Protein AF-A0A267T2J6-F1 (afdb_monomer)

Structure (mmCIF, N/CA/C/O backbone):
data_AF-A0A267T2J6-F1
#
_entry.id   AF-A0A267T2J6-F1
#
loop_
_atom_site.group_PDB
_atom_site.id
_atom_site.type_symbol
_atom_site.label_atom_id
_atom_site.label_alt_id
_atom_site.label_comp_id
_atom_site.label_asym_id
_atom_site.label_entity_id
_atom_site.label_seq_id
_atom_site.pdbx_PDB_ins_code
_atom_site.Cartn_x
_atom_site.Cartn_y
_atom_site.Cartn_z
_atom_site.occupancy
_atom_site.B_iso_or_equiv
_atom_site.auth_seq_id
_atom_site.auth_comp_id
_atom_site.auth_asym_id
_atom_site.auth_atom_id
_atom_site.pdbx_PDB_model_num
ATOM 1 N N . MET A 1 1 ? -19.245 6.977 17.025 1.00 52.16 1 MET A N 1
ATOM 2 C CA . MET A 1 1 ? -18.413 5.863 16.520 1.00 52.16 1 MET A CA 1
ATOM 3 C C . MET A 1 1 ? -16.979 6.348 16.428 1.00 52.16 1 MET A C 1
ATOM 5 O O . MET A 1 1 ? -16.766 7.408 15.850 1.00 52.16 1 MET A O 1
ATOM 9 N N . SER A 1 2 ? -16.020 5.634 17.016 1.00 58.38 2 SER A N 1
ATOM 10 C CA . SER A 1 2 ? -14.601 5.990 16.892 1.00 58.38 2 SER A CA 1
ATOM 11 C C . SER A 1 2 ? -14.122 5.647 15.482 1.00 58.38 2 SER A C 1
ATOM 13 O O . SER A 1 2 ? -14.255 4.503 15.057 1.00 58.38 2 SER A O 1
ATOM 15 N N . LYS A 1 3 ? -13.615 6.636 14.740 1.00 68.00 3 LYS A N 1
ATOM 16 C CA . LYS A 1 3 ? -13.029 6.411 13.411 1.00 68.00 3 LYS A CA 1
ATOM 17 C C . LYS A 1 3 ? -11.737 5.609 13.569 1.00 68.00 3 LYS A C 1
ATOM 19 O O . LYS A 1 3 ? -10.917 5.935 14.425 1.00 68.00 3 LYS A O 1
ATOM 24 N N . LEU A 1 4 ? -11.570 4.568 12.759 1.00 80.69 4 LEU A N 1
ATOM 25 C CA . LEU A 1 4 ? -10.344 3.777 12.709 1.00 80.69 4 LEU A CA 1
ATOM 26 C C . LEU A 1 4 ? -9.417 4.368 11.648 1.00 80.69 4 LEU A C 1
ATOM 28 O O . LEU A 1 4 ? -9.826 4.536 10.499 1.00 80.69 4 LEU A O 1
ATOM 32 N N . THR A 1 5 ? -8.174 4.667 12.024 1.00 87.06 5 THR A N 1
ATOM 33 C CA . THR A 1 5 ?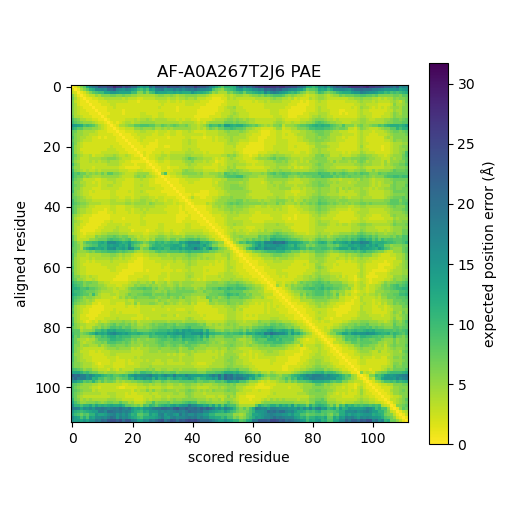 -7.182 5.246 11.109 1.00 87.06 5 THR A CA 1
ATOM 34 C C . THR A 1 5 ? -6.088 4.235 10.803 1.00 87.06 5 THR A C 1
ATOM 36 O O . THR A 1 5 ? -5.347 3.797 11.688 1.00 87.06 5 THR A O 1
ATOM 39 N N . PHE A 1 6 ? -5.967 3.895 9.526 1.00 89.88 6 PHE A N 1
ATOM 40 C CA . PHE A 1 6 ? -4.904 3.064 8.983 1.00 89.88 6 PHE A CA 1
ATOM 41 C C . PHE A 1 6 ? -3.782 3.946 8.449 1.00 89.88 6 PHE A C 1
ATOM 43 O O . PHE A 1 6 ? -4.014 4.717 7.524 1.00 89.88 6 PHE A O 1
ATOM 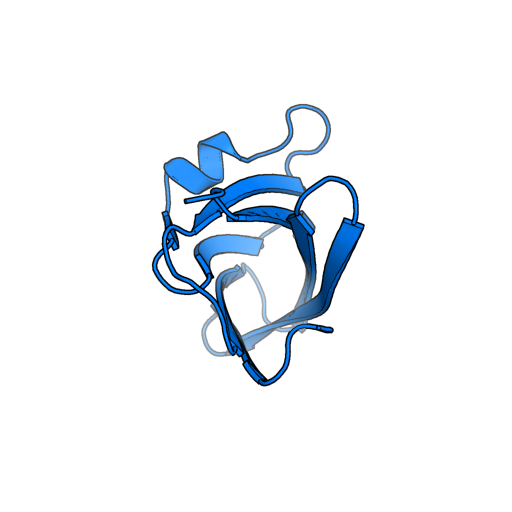50 N N . LYS A 1 7 ? -2.572 3.815 8.995 1.00 93.00 7 LYS A N 1
ATOM 51 C CA . LYS A 1 7 ? -1.373 4.481 8.470 1.00 93.00 7 LYS A CA 1
ATOM 52 C C . LYS A 1 7 ? -0.569 3.498 7.640 1.00 93.00 7 LYS A C 1
ATOM 54 O O . LYS A 1 7 ? -0.249 2.418 8.141 1.00 93.00 7 LYS A O 1
ATOM 59 N N . PHE A 1 8 ? -0.227 3.864 6.413 1.00 93.94 8 PHE A N 1
ATOM 60 C CA . PHE A 1 8 ? 0.589 3.035 5.536 1.00 93.94 8 PHE A CA 1
ATOM 61 C C . PHE A 1 8 ? 1.887 3.731 5.136 1.00 93.94 8 PHE A C 1
ATOM 63 O O . PHE A 1 8 ? 1.959 4.958 5.093 1.00 93.94 8 PHE A O 1
ATOM 70 N N . LYS A 1 9 ? 2.884 2.914 4.795 1.00 95.50 9 LYS A N 1
ATOM 71 C CA . LYS A 1 9 ? 4.136 3.322 4.160 1.00 95.50 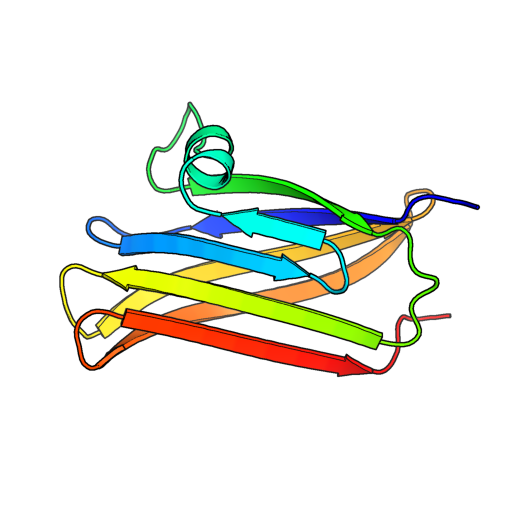9 LYS A CA 1
ATOM 72 C C . LYS A 1 9 ? 4.487 2.318 3.066 1.00 95.50 9 LYS A C 1
ATOM 74 O O . LYS A 1 9 ? 4.612 1.130 3.351 1.00 95.50 9 LYS A O 1
ATOM 79 N N . ILE A 1 10 ? 4.642 2.771 1.827 1.00 94.25 10 ILE A N 1
ATOM 80 C CA . ILE A 1 10 ? 5.188 1.974 0.724 1.00 94.25 10 ILE A CA 1
ATOM 81 C C . ILE A 1 10 ? 6.585 2.492 0.428 1.00 94.25 10 ILE A C 1
ATOM 83 O O . ILE A 1 10 ? 6.731 3.663 0.096 1.00 94.25 10 ILE A O 1
ATOM 87 N N . ASN A 1 11 ? 7.582 1.616 0.480 1.00 94.56 11 ASN A N 1
ATOM 88 C CA . ASN A 1 11 ? 8.902 1.905 -0.067 1.00 94.56 11 ASN A CA 1
ATOM 89 C C . ASN A 1 11 ? 8.997 1.198 -1.416 1.00 94.56 11 ASN A C 1
ATOM 91 O O . ASN A 1 11 ? 9.012 -0.035 -1.481 1.00 94.56 11 ASN A O 1
ATOM 95 N N . VAL A 1 12 ? 9.011 1.965 -2.495 1.00 92.25 12 VAL A N 1
ATOM 96 C CA . VAL A 1 12 ? 9.270 1.452 -3.837 1.00 92.25 12 VAL A CA 1
ATOM 97 C C . VAL A 1 12 ? 10.755 1.557 -4.171 1.00 92.25 12 VAL A C 1
ATOM 99 O O . VAL A 1 12 ? 11.520 2.209 -3.473 1.00 92.25 12 VAL A O 1
ATOM 102 N N . VAL A 1 13 ? 11.183 0.887 -5.232 1.00 90.88 13 VAL A N 1
ATOM 103 C CA . VAL A 1 13 ? 12.501 1.108 -5.839 1.00 90.88 13 VAL A CA 1
ATOM 104 C C . VAL A 1 13 ? 12.323 1.822 -7.173 1.00 90.88 13 VAL A C 1
ATOM 106 O O . VAL A 1 13 ? 11.243 1.755 -7.767 1.00 90.88 13 VAL A O 1
ATOM 109 N N . ASN A 1 14 ? 13.375 2.485 -7.663 1.00 83.12 14 ASN A N 1
ATOM 110 C CA . ASN A 1 14 ? 13.328 3.222 -8.926 1.00 83.12 14 ASN A CA 1
ATOM 111 C C . ASN A 1 14 ? 12.688 2.384 -10.049 1.00 83.12 14 ASN A C 1
ATOM 113 O O . ASN A 1 14 ? 13.112 1.265 -10.340 1.00 83.12 14 ASN A O 1
ATOM 117 N N . GLY A 1 15 ? 11.654 2.947 -10.677 1.00 85.25 15 GLY A N 1
ATOM 118 C CA . GLY A 1 15 ? 10.876 2.297 -11.733 1.00 85.25 15 GLY A CA 1
ATOM 119 C C . GLY A 1 15 ? 9.602 1.596 -11.255 1.00 85.25 15 GLY A C 1
ATOM 120 O O . GLY A 1 15 ? 8.790 1.227 -12.099 1.00 85.25 15 GLY A O 1
ATOM 121 N N . MET A 1 16 ? 9.381 1.436 -9.948 1.00 91.94 16 MET A N 1
ATOM 122 C CA . MET A 1 16 ? 8.095 1.006 -9.391 1.00 91.94 16 MET A CA 1
ATOM 123 C C . MET A 1 16 ? 7.196 2.204 -9.074 1.00 91.94 16 MET A C 1
ATOM 125 O O . MET A 1 16 ? 7.653 3.232 -8.585 1.00 91.94 16 MET A O 1
ATOM 129 N N . ARG A 1 17 ? 5.892 2.061 -9.324 1.00 91.88 17 ARG A N 1
ATOM 130 C CA . ARG A 1 17 ? 4.879 3.063 -8.986 1.00 91.88 17 ARG A CA 1
ATOM 131 C C . ARG A 1 17 ? 3.614 2.398 -8.441 1.00 91.88 17 ARG A C 1
ATOM 133 O O . ARG A 1 17 ? 2.992 1.613 -9.169 1.00 91.88 17 ARG A O 1
ATOM 140 N N . PRO A 1 18 ? 3.195 2.706 -7.200 1.00 93.25 18 PRO A N 1
ATOM 141 C CA . PRO A 1 18 ? 1.913 2.246 -6.691 1.00 93.25 18 PRO A CA 1
ATOM 142 C C . PRO A 1 18 ? 0.779 2.937 -7.457 1.00 93.25 18 PRO A C 1
ATOM 144 O O . PRO A 1 18 ? 0.884 4.095 -7.854 1.00 93.25 18 PRO A O 1
ATOM 147 N N . LYS A 1 19 ? -0.303 2.201 -7.704 1.00 94.69 19 LYS A N 1
ATOM 148 C CA . LYS A 1 19 ? -1.479 2.688 -8.443 1.00 94.69 19 LYS A CA 1
ATOM 149 C C . LYS A 1 19 ? -2.743 2.685 -7.614 1.00 94.69 19 LYS A C 1
ATOM 151 O O . LYS A 1 19 ? -3.603 3.544 -7.796 1.00 94.69 19 LYS A O 1
ATOM 156 N N . GLN A 1 20 ? -2.839 1.740 -6.689 1.00 95.25 20 GLN A N 1
ATOM 157 C CA . GLN A 1 20 ? -3.962 1.652 -5.781 1.00 95.25 20 GLN A CA 1
ATOM 158 C C . GLN A 1 20 ? -3.536 1.017 -4.464 1.00 95.25 20 GLN A C 1
ATOM 160 O O . GLN A 1 20 ? -2.820 0.013 -4.445 1.00 95.25 20 GLN A O 1
ATOM 165 N N . ILE A 1 21 ? -4.064 1.577 -3.380 1.00 94.62 21 ILE A N 1
ATOM 166 C CA . ILE A 1 21 ? -4.126 0.946 -2.065 1.00 94.62 21 ILE A CA 1
ATOM 167 C C . ILE A 1 21 ? -5.596 0.909 -1.669 1.00 94.62 21 ILE A C 1
ATOM 169 O O . ILE A 1 21 ? -6.301 1.915 -1.770 1.00 94.62 21 ILE A O 1
ATOM 173 N N . ARG A 1 22 ? -6.068 -0.244 -1.211 1.00 93.25 22 ARG A N 1
ATOM 174 C CA . ARG A 1 22 ? -7.395 -0.404 -0.625 1.00 93.25 22 ARG A CA 1
ATOM 175 C C . ARG A 1 22 ? -7.263 -1.085 0.723 1.00 93.25 22 ARG A C 1
ATOM 177 O O . ARG A 1 22 ? -6.568 -2.092 0.836 1.00 93.25 22 ARG A O 1
ATOM 184 N N . ILE A 1 23 ? -7.951 -0.536 1.715 1.00 90.75 23 ILE A N 1
ATOM 185 C CA . ILE A 1 23 ? -8.057 -1.097 3.055 1.00 90.75 23 ILE A CA 1
ATOM 186 C C . ILE A 1 23 ? -9.533 -1.061 3.443 1.00 90.75 23 ILE A C 1
ATOM 188 O O . ILE A 1 23 ? -10.078 0.011 3.691 1.00 90.75 23 ILE A O 1
ATOM 192 N N . ASN A 1 24 ? -10.181 -2.226 3.477 1.00 89.12 24 ASN A N 1
ATOM 193 C CA . ASN A 1 24 ? -11.627 -2.361 3.694 1.00 89.12 24 ASN A CA 1
ATOM 194 C C . ASN A 1 24 ? -12.468 -1.466 2.744 1.00 89.12 24 ASN A C 1
ATOM 196 O O . ASN A 1 24 ? -12.445 -1.655 1.519 1.00 89.12 24 ASN A O 1
ATOM 200 N N . ASP A 1 25 ? -13.232 -0.524 3.312 1.00 87.44 25 ASP A N 1
ATOM 201 C CA . ASP A 1 25 ? -14.067 0.475 2.632 1.00 87.44 25 ASP A CA 1
ATOM 202 C C . ASP A 1 25 ? -13.267 1.684 2.121 1.00 87.44 25 ASP A C 1
ATOM 204 O O . ASP A 1 25 ? -13.717 2.372 1.206 1.00 87.44 25 ASP A O 1
ATOM 208 N N . GLY A 1 26 ? -12.071 1.923 2.661 1.00 90.12 26 GLY A N 1
ATOM 209 C CA . GLY A 1 26 ? -11.205 3.025 2.261 1.00 90.12 26 GLY A CA 1
ATOM 210 C C . GLY A 1 26 ? -10.257 2.672 1.111 1.00 90.12 26 GLY A C 1
ATOM 211 O O . GLY A 1 26 ? -9.760 1.548 0.997 1.00 90.12 26 GLY A O 1
ATOM 212 N N . GLN A 1 27 ? -9.965 3.646 0.246 1.00 93.31 27 GLN A N 1
ATOM 213 C CA . GLN A 1 27 ? -9.021 3.486 -0.863 1.00 93.31 27 GLN A CA 1
ATOM 214 C C . GLN A 1 27 ? -8.298 4.794 -1.196 1.00 93.31 27 GLN A C 1
ATOM 216 O O . GLN A 1 27 ? -8.828 5.870 -0.936 1.00 93.31 27 GLN A O 1
ATOM 221 N N . LYS A 1 28 ? -7.123 4.674 -1.819 1.00 93.69 28 LYS A N 1
ATOM 222 C CA . LYS A 1 28 ? -6.411 5.754 -2.514 1.00 93.69 28 LYS A CA 1
ATOM 223 C C . LYS A 1 28 ? -5.960 5.269 -3.888 1.00 93.69 28 LYS A C 1
ATOM 225 O O . LYS A 1 28 ? -5.476 4.136 -4.002 1.00 93.69 28 LYS A O 1
ATOM 230 N N . LYS A 1 29 ? -6.120 6.102 -4.919 1.00 95.00 29 LYS A N 1
ATOM 231 C CA . LYS A 1 29 ? -5.751 5.779 -6.309 1.00 95.00 29 LYS A CA 1
ATOM 232 C C . LYS A 1 29 ? -4.997 6.912 -6.990 1.00 95.00 29 LYS A C 1
ATOM 234 O O . LYS A 1 29 ? -5.264 8.077 -6.720 1.00 95.00 29 LYS A O 1
ATOM 239 N N . ASP A 1 30 ? -4.126 6.546 -7.931 1.00 88.69 30 ASP A N 1
ATOM 240 C CA . ASP A 1 30 ? -3.424 7.456 -8.848 1.00 88.69 30 ASP A CA 1
ATOM 241 C C . ASP A 1 30 ? -2.980 8.773 -8.180 1.00 88.69 30 ASP A C 1
ATOM 243 O O . ASP A 1 30 ? -2.052 8.756 -7.378 1.00 88.69 30 ASP A O 1
ATOM 247 N N . LYS A 1 31 ? -3.654 9.897 -8.462 1.00 86.00 31 LYS A N 1
ATOM 248 C CA . LYS A 1 31 ? -3.289 11.226 -7.942 1.00 86.00 31 LYS A CA 1
ATOM 249 C C . LYS A 1 31 ? -3.282 11.300 -6.415 1.00 86.00 31 LYS A C 1
ATOM 251 O O . LYS A 1 31 ? -2.408 11.932 -5.847 1.00 86.00 31 LYS A O 1
ATOM 256 N N . GLU A 1 32 ? -4.199 10.604 -5.745 1.00 90.62 32 GLU A N 1
ATOM 257 C CA . GLU A 1 32 ? -4.237 10.589 -4.277 1.00 90.62 32 GLU A CA 1
ATOM 258 C C . GLU A 1 32 ? -3.024 9.876 -3.672 1.00 90.62 32 GLU A C 1
ATOM 260 O O . GLU A 1 32 ? -2.719 10.079 -2.497 1.00 90.62 32 GLU A O 1
ATOM 265 N N . LEU A 1 33 ? -2.384 8.984 -4.438 1.00 91.25 33 LEU A N 1
ATOM 266 C CA . LEU A 1 33 ? -1.120 8.370 -4.049 1.00 91.25 33 LEU A CA 1
ATOM 267 C C . LEU A 1 33 ? 0.050 9.294 -4.360 1.0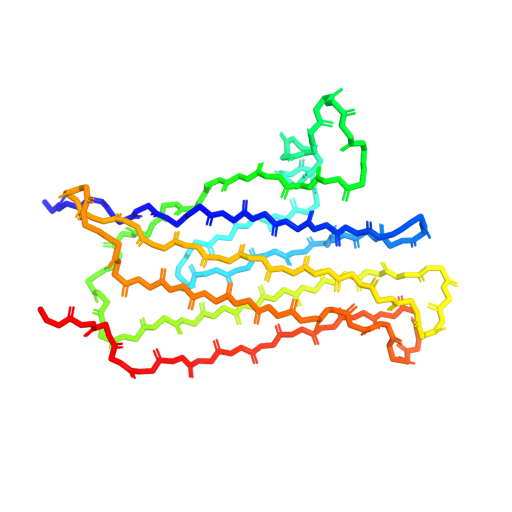0 91.25 33 LEU A C 1
ATOM 269 O O . LEU A 1 33 ? 0.972 9.329 -3.560 1.00 91.25 33 LEU A O 1
ATOM 273 N N . ASP A 1 34 ? 0.005 10.066 -5.445 1.00 89.94 34 ASP A N 1
ATOM 274 C CA . ASP A 1 34 ? 1.026 11.086 -5.713 1.00 89.94 34 ASP A CA 1
ATOM 275 C C . ASP A 1 34 ? 1.081 12.117 -4.563 1.00 89.94 34 ASP A C 1
ATOM 277 O O . ASP A 1 34 ? 2.165 12.455 -4.102 1.00 89.94 34 ASP A O 1
ATOM 281 N N . ASP A 1 35 ? -0.069 12.499 -3.994 1.00 92.12 35 ASP A N 1
ATOM 282 C CA . ASP A 1 35 ? -0.142 13.353 -2.792 1.00 92.12 35 ASP A CA 1
ATOM 283 C C . ASP A 1 35 ? 0.412 12.682 -1.518 1.00 92.12 35 ASP A C 1
ATOM 285 O O . ASP A 1 35 ? 0.683 13.351 -0.523 1.00 92.12 35 ASP A O 1
ATOM 289 N N . CYS A 1 36 ? 0.549 11.353 -1.519 1.00 93.38 36 CYS A N 1
ATOM 290 C CA . CYS A 1 36 ? 1.160 10.592 -0.427 1.00 93.38 36 CYS A CA 1
ATOM 291 C C . CYS A 1 36 ? 2.673 10.416 -0.619 1.00 93.38 36 CYS A C 1
ATOM 293 O O . CYS A 1 36 ? 3.317 9.797 0.225 1.00 93.38 36 CYS A O 1
ATOM 295 N N . GLN A 1 37 ? 3.252 10.879 -1.729 1.00 93.69 37 GLN A N 1
ATOM 296 C CA . GLN A 1 37 ? 4.690 10.779 -1.954 1.00 93.69 37 GLN A CA 1
ATOM 297 C C . GLN A 1 37 ? 5.436 11.652 -0.938 1.00 93.69 37 GLN A C 1
ATOM 299 O O . GLN A 1 37 ? 5.113 12.825 -0.746 1.00 93.69 37 GLN A O 1
ATOM 304 N N . SER A 1 38 ? 6.434 11.077 -0.270 1.00 92.81 38 SER A N 1
ATOM 305 C CA . SER A 1 38 ? 7.258 11.801 0.691 1.00 92.81 38 SER A CA 1
ATOM 306 C C . SER A 1 38 ? 8.044 12.908 -0.009 1.00 92.81 38 SER A C 1
ATOM 308 O O . SER A 1 38 ? 8.606 12.718 -1.087 1.00 92.81 38 SER A O 1
ATOM 310 N N . THR A 1 39 ? 8.120 14.070 0.638 1.00 92.00 39 THR A N 1
ATOM 311 C CA . THR A 1 39 ? 8.941 15.198 0.180 1.00 92.00 39 THR A CA 1
ATOM 312 C C . THR A 1 39 ? 10.435 14.971 0.409 1.00 92.00 39 THR A C 1
ATOM 314 O O . THR A 1 39 ? 11.251 15.663 -0.191 1.00 92.00 39 THR A O 1
ATOM 317 N N . GLU A 1 40 ? 10.797 14.034 1.290 1.00 93.00 40 GLU A N 1
ATOM 318 C CA . GLU A 1 40 ? 12.188 13.708 1.626 1.00 93.00 40 GLU A CA 1
ATOM 319 C C . GLU A 1 40 ? 12.745 12.579 0.752 1.00 93.00 40 GLU A C 1
ATOM 321 O O . GLU A 1 40 ? 13.928 12.587 0.415 1.00 93.00 40 GLU A O 1
ATOM 326 N N . ASP A 1 41 ? 11.895 11.621 0.370 1.00 93.19 41 ASP A N 1
ATOM 327 C CA . ASP A 1 41 ? 12.278 10.484 -0.464 1.00 93.19 41 ASP A CA 1
ATOM 328 C C . ASP A 1 41 ? 11.182 10.177 -1.503 1.00 93.19 41 ASP A C 1
ATOM 330 O O . ASP A 1 41 ? 10.114 9.674 -1.141 1.00 93.19 41 ASP A O 1
ATOM 334 N N . PRO A 1 42 ? 11.432 10.406 -2.807 1.00 90.19 42 PRO A N 1
ATOM 335 C CA . PRO A 1 42 ? 10.447 10.147 -3.856 1.00 90.19 42 PRO A CA 1
ATOM 336 C C . PRO A 1 42 ? 10.101 8.658 -4.011 1.00 90.19 42 PRO A C 1
ATOM 338 O O . PRO A 1 42 ? 9.118 8.322 -4.672 1.00 90.19 42 PRO A O 1
ATOM 341 N N . ASN A 1 43 ? 10.881 7.753 -3.424 1.00 93.38 43 ASN A N 1
ATOM 342 C CA . ASN A 1 43 ? 10.590 6.325 -3.415 1.00 93.38 43 ASN A CA 1
ATOM 343 C C . ASN A 1 43 ? 9.681 5.902 -2.256 1.00 93.38 43 ASN A C 1
ATOM 345 O O . ASN A 1 43 ? 9.328 4.727 -2.141 1.00 93.38 43 ASN A O 1
ATOM 349 N N . VAL A 1 44 ? 9.281 6.832 -1.395 1.00 94.50 44 VAL A N 1
ATOM 350 C CA . VAL A 1 44 ? 8.450 6.543 -0.233 1.00 94.50 44 VAL A CA 1
ATOM 351 C C . VAL A 1 44 ? 7.079 7.182 -0.406 1.00 94.50 44 VAL A C 1
ATOM 353 O O . VAL A 1 44 ? 6.967 8.365 -0.701 1.00 94.50 44 VAL A O 1
ATOM 356 N N . PHE A 1 45 ? 6.026 6.395 -0.191 1.00 95.06 45 PHE A N 1
ATOM 357 C CA . PHE A 1 45 ? 4.640 6.857 -0.170 1.00 95.06 45 PHE A CA 1
ATOM 358 C C . PHE A 1 45 ? 4.037 6.596 1.207 1.00 95.06 45 PHE A C 1
ATOM 360 O O . PHE A 1 45 ? 3.873 5.441 1.605 1.00 95.06 45 PHE A O 1
ATOM 367 N N . GLU A 1 46 ? 3.681 7.651 1.926 1.00 95.38 46 GLU A N 1
ATOM 368 C CA . GLU A 1 46 ? 3.123 7.604 3.273 1.00 95.38 46 GLU A CA 1
ATOM 369 C C . GLU A 1 46 ? 1.765 8.289 3.317 1.00 95.38 46 GLU A C 1
ATOM 371 O O . GLU A 1 46 ? 1.565 9.374 2.777 1.00 95.38 46 GLU A O 1
ATOM 376 N N . GLY A 1 47 ? 0.803 7.656 3.978 1.00 93.56 47 GLY A N 1
ATOM 377 C CA . GLY A 1 47 ? -0.522 8.239 4.071 1.00 93.56 47 GLY A CA 1
ATOM 378 C C . GLY A 1 47 ? -1.439 7.527 5.040 1.00 93.56 47 GLY A C 1
ATOM 379 O O . GLY A 1 47 ? -1.086 6.538 5.690 1.00 93.56 47 GLY A O 1
ATOM 380 N N . GLU A 1 48 ? -2.654 8.058 5.122 1.00 93.69 48 GLU A N 1
ATOM 381 C CA . GLU A 1 48 ? -3.686 7.562 6.019 1.00 93.69 48 GLU A CA 1
ATOM 382 C C . GLU A 1 48 ? -4.969 7.234 5.253 1.00 93.69 48 GLU A C 1
ATOM 384 O O . GLU A 1 48 ? -5.364 7.943 4.323 1.00 93.69 48 GLU A O 1
ATOM 389 N N . ILE A 1 49 ? -5.619 6.140 5.647 1.00 91.19 49 ILE A N 1
ATOM 390 C CA . ILE A 1 49 ? -6.942 5.736 5.172 1.00 91.19 49 ILE A CA 1
ATOM 391 C C . ILE A 1 49 ? -7.858 5.619 6.390 1.00 91.19 49 ILE A C 1
ATOM 393 O O . ILE A 1 49 ? -7.581 4.878 7.336 1.00 91.19 49 ILE A O 1
ATOM 397 N N . LEU A 1 50 ? -8.956 6.370 6.367 1.00 87.00 50 LEU A N 1
ATOM 398 C CA . LEU A 1 50 ? -9.991 6.296 7.390 1.00 87.00 50 LEU A CA 1
ATOM 399 C C . LEU A 1 50 ? -10.966 5.174 7.035 1.00 87.00 50 LEU A C 1
ATOM 401 O O . LEU A 1 50 ? -11.472 5.121 5.918 1.00 87.00 50 LEU A O 1
ATOM 405 N N . SER A 1 51 ? -11.243 4.311 8.006 1.00 82.62 51 SER A N 1
ATOM 406 C CA . SER A 1 51 ? -12.263 3.268 7.920 1.00 82.62 51 SER A CA 1
ATOM 407 C C . SER A 1 51 ? -13.428 3.649 8.817 1.00 82.62 51 SER A C 1
ATOM 409 O O . SER A 1 51 ? -13.245 3.973 9.997 1.00 82.62 51 SER A O 1
ATOM 411 N N . THR A 1 52 ? -14.634 3.598 8.259 1.00 75.94 52 THR A N 1
ATOM 412 C CA . THR A 1 52 ? -15.870 3.881 9.007 1.00 75.94 52 THR A CA 1
ATOM 413 C C . THR A 1 52 ? -16.510 2.621 9.587 1.00 75.94 52 THR A C 1
ATOM 415 O O . THR A 1 52 ? -17.395 2.703 10.437 1.00 75.94 52 THR A O 1
ATOM 418 N N . VAL A 1 53 ? -16.030 1.451 9.164 1.00 70.69 53 VAL A N 1
ATOM 419 C CA . VAL A 1 53 ? -16.585 0.143 9.513 1.00 70.69 53 VAL A CA 1
ATOM 420 C C . VAL A 1 53 ? -16.089 -0.334 10.885 1.00 70.69 53 VAL A C 1
ATOM 422 O O . VAL A 1 53 ? -14.924 -0.146 11.237 1.00 70.69 53 VAL A O 1
ATOM 425 N N . ILE A 1 54 ? -16.966 -1.000 11.649 1.00 70.50 54 ILE A N 1
ATOM 426 C CA . ILE A 1 54 ? -16.587 -1.807 12.820 1.00 70.50 54 ILE A CA 1
ATOM 427 C C . ILE A 1 54 ? -15.952 -3.100 12.303 1.00 70.50 54 ILE A C 1
ATOM 429 O O . ILE A 1 54 ? -16.615 -3.907 11.654 1.00 70.50 54 ILE A O 1
ATOM 433 N N . LEU A 1 55 ? -14.663 -3.295 12.564 1.00 73.38 55 LEU A N 1
ATOM 434 C CA . LEU A 1 55 ? -13.892 -4.348 11.912 1.00 73.38 55 LEU A CA 1
ATOM 435 C C . LEU A 1 55 ? -13.820 -5.625 12.751 1.00 73.38 55 LEU A C 1
ATOM 437 O O . LEU A 1 55 ? -13.341 -5.618 13.881 1.00 73.38 55 LEU A O 1
ATOM 441 N N . THR A 1 56 ? -14.215 -6.746 12.151 1.00 76.88 56 THR A N 1
ATOM 442 C CA . THR A 1 56 ? -13.884 -8.107 12.617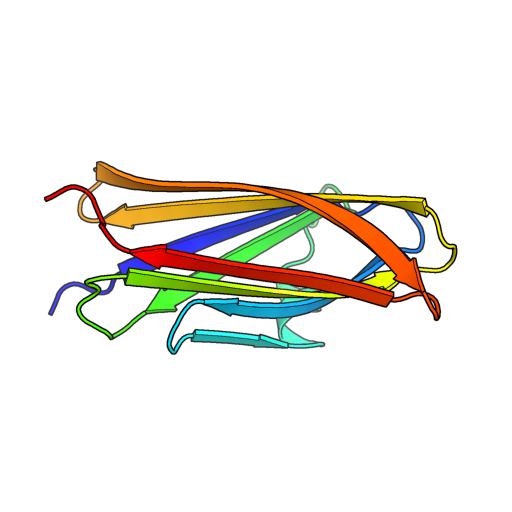 1.00 76.88 56 THR A CA 1
ATOM 443 C C . THR A 1 56 ? -12.716 -8.714 11.825 1.00 76.88 56 THR A C 1
ATOM 445 O O . THR A 1 56 ? -12.045 -9.645 12.283 1.00 76.88 56 THR A O 1
ATOM 448 N N . SER A 1 57 ? -12.430 -8.149 10.651 1.00 81.56 57 SER A N 1
ATOM 449 C CA . SER A 1 57 ? -11.307 -8.481 9.777 1.00 81.56 57 SER A CA 1
ATOM 450 C C . SER A 1 57 ? -10.750 -7.230 9.103 1.00 81.56 57 SER A C 1
ATOM 452 O O . SER A 1 57 ? -11.454 -6.232 8.966 1.00 81.56 57 SER A O 1
ATOM 454 N N . VAL A 1 58 ? -9.502 -7.311 8.646 1.00 85.69 58 VAL A N 1
ATOM 455 C CA . VAL A 1 58 ? -8.850 -6.297 7.815 1.00 85.69 58 VAL A CA 1
ATOM 456 C C . VAL A 1 58 ? -8.543 -6.912 6.454 1.00 85.69 58 VAL A C 1
ATOM 458 O O . VAL A 1 58 ? -7.867 -7.938 6.366 1.00 85.69 58 VAL A O 1
ATOM 461 N N . GLU A 1 59 ? -9.044 -6.283 5.397 1.00 90.06 59 GLU A N 1
ATOM 462 C CA . GLU A 1 59 ? -8.728 -6.612 4.009 1.00 90.06 59 GLU A CA 1
ATOM 463 C C . GLU A 1 59 ? -7.840 -5.527 3.415 1.00 90.06 59 GLU A C 1
ATOM 465 O O . GLU A 1 59 ? -8.196 -4.350 3.439 1.00 90.06 59 GLU A O 1
ATOM 470 N N . VAL A 1 60 ? -6.696 -5.928 2.870 1.00 91.44 60 VAL A N 1
ATOM 471 C CA . VAL A 1 60 ? -5.715 -5.035 2.262 1.00 91.44 60 VAL A CA 1
ATOM 472 C C . VAL A 1 60 ? -5.418 -5.500 0.851 1.00 91.44 60 VAL A C 1
ATOM 474 O O . VAL A 1 60 ? -5.138 -6.675 0.617 1.00 91.44 60 VAL A O 1
ATOM 477 N N . SER A 1 61 ? -5.437 -4.559 -0.083 1.00 93.69 61 SER A N 1
ATOM 478 C CA . SER A 1 61 ? -4.998 -4.764 -1.455 1.00 93.69 61 SER A CA 1
ATOM 479 C C . SER A 1 61 ? -4.059 -3.640 -1.852 1.00 93.69 61 SER A C 1
ATOM 481 O O . SER A 1 61 ? -4.395 -2.466 -1.697 1.00 93.69 61 SER A O 1
ATOM 483 N N . VAL A 1 62 ? -2.912 -3.992 -2.419 1.00 93.38 62 VAL A N 1
ATOM 484 C CA . VAL A 1 62 ? -1.952 -3.038 -2.979 1.00 93.38 62 VAL A CA 1
ATOM 485 C C . VAL A 1 62 ? -1.610 -3.486 -4.388 1.00 93.38 62 VAL A C 1
ATOM 487 O O . VAL A 1 62 ? -1.323 -4.658 -4.618 1.00 93.38 62 VAL A O 1
ATOM 490 N N . SER A 1 63 ? -1.635 -2.565 -5.343 1.00 94.56 63 SER A N 1
ATOM 491 C CA . SER A 1 63 ? -1.260 -2.867 -6.723 1.00 94.56 63 SER A CA 1
ATOM 492 C C . SER A 1 63 ? -0.542 -1.703 -7.381 1.00 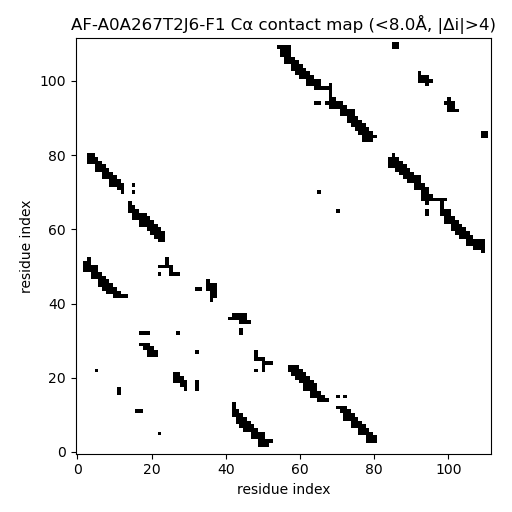94.56 63 SER A C 1
ATOM 494 O O . SER A 1 63 ? -0.809 -0.537 -7.071 1.00 94.56 63 SER A O 1
ATOM 496 N N . GLY A 1 64 ? 0.321 -2.018 -8.338 1.00 93.62 64 GLY A N 1
ATOM 497 C CA . GLY A 1 64 ? 1.047 -1.025 -9.109 1.00 93.62 64 GLY A CA 1
ATOM 498 C C . GLY A 1 64 ? 1.790 -1.614 -10.296 1.00 93.62 64 GLY A C 1
ATOM 499 O O . GLY A 1 64 ? 1.552 -2.748 -10.718 1.00 93.62 64 GLY A O 1
ATOM 500 N N . VAL A 1 65 ? 2.683 -0.799 -10.843 1.00 93.50 65 VAL A N 1
ATOM 501 C CA . VAL A 1 65 ? 3.501 -1.119 -12.014 1.00 93.50 65 VAL A CA 1
ATOM 502 C C . VAL A 1 65 ? 4.981 -0.988 -11.682 1.00 93.50 65 VAL A C 1
ATOM 504 O O . VAL A 1 65 ? 5.349 -0.258 -10.767 1.00 93.50 65 VAL A O 1
ATOM 507 N N . GLY A 1 66 ? 5.824 -1.698 -12.416 1.00 91.31 66 GLY A N 1
ATOM 508 C CA . GLY A 1 66 ? 7.276 -1.652 -12.325 1.00 91.31 66 GLY A CA 1
ATOM 509 C C . GLY A 1 66 ? 7.905 -1.583 -13.707 1.00 91.31 66 GLY A C 1
ATOM 510 O O . GLY A 1 66 ? 7.317 -2.052 -14.670 1.00 91.31 66 GLY A O 1
ATOM 511 N N . ALA A 1 67 ? 9.101 -1.017 -13.825 1.00 87.69 67 ALA A N 1
ATOM 512 C CA . ALA A 1 67 ? 9.815 -0.980 -15.100 1.00 87.69 67 ALA A CA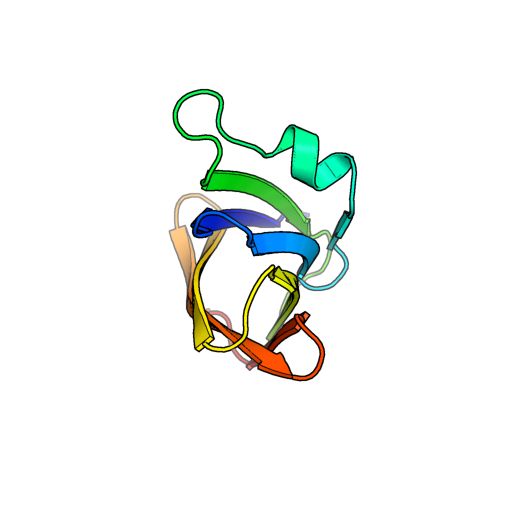 1
ATOM 513 C C . ALA A 1 67 ? 10.320 -2.369 -15.529 1.00 87.69 67 ALA A C 1
ATOM 515 O O . ALA A 1 67 ? 10.406 -2.644 -16.725 1.00 87.69 67 ALA A O 1
ATOM 516 N N . LEU A 1 68 ? 10.657 -3.223 -14.554 1.00 88.38 68 LEU A N 1
ATOM 517 C CA . LEU A 1 68 ? 11.289 -4.523 -14.763 1.00 88.38 68 LEU A CA 1
ATOM 518 C C . LEU A 1 68 ? 10.728 -5.581 -13.805 1.00 88.38 68 LEU A C 1
ATOM 520 O O . LEU A 1 68 ? 10.402 -5.289 -12.651 1.00 88.38 68 LEU A O 1
ATOM 524 N N . SER A 1 69 ? 10.682 -6.830 -14.271 1.00 87.06 69 SER A N 1
ATOM 525 C CA . SER A 1 69 ? 10.393 -8.002 -13.442 1.00 87.06 69 SER A CA 1
ATOM 526 C C . SER A 1 69 ? 11.456 -8.197 -12.363 1.00 87.06 69 SER A C 1
ATOM 528 O O . SER A 1 69 ? 12.644 -7.992 -12.608 1.00 87.06 69 SER A O 1
ATOM 530 N N . GLY A 1 70 ? 11.045 -8.661 -11.187 1.00 85.62 70 GLY A N 1
ATOM 531 C CA . GLY A 1 70 ? 11.954 -8.965 -10.086 1.00 85.62 70 GLY A CA 1
ATOM 532 C C . GLY A 1 70 ? 12.345 -7.765 -9.225 1.00 85.62 70 GLY A C 1
ATOM 533 O O . GLY A 1 70 ? 13.014 -7.981 -8.222 1.00 85.62 70 GLY A O 1
ATOM 534 N N . LEU A 1 71 ? 11.901 -6.542 -9.546 1.00 88.50 71 LEU A N 1
ATOM 535 C CA . LEU A 1 71 ? 12.000 -5.413 -8.616 1.00 88.50 71 LEU A CA 1
ATOM 536 C C . LEU A 1 71 ? 11.204 -5.719 -7.341 1.00 88.50 71 LEU A C 1
ATOM 538 O O . LEU A 1 71 ? 10.079 -6.228 -7.413 1.00 88.50 71 LEU A O 1
ATOM 542 N N . ILE A 1 72 ? 11.807 -5.410 -6.191 1.00 90.88 72 ILE A N 1
ATOM 543 C CA . ILE A 1 72 ? 11.250 -5.670 -4.863 1.00 90.88 72 ILE A CA 1
ATOM 544 C C . ILE A 1 72 ? 11.137 -4.342 -4.117 1.00 90.88 72 ILE A C 1
ATOM 546 O O . ILE A 1 72 ? 12.136 -3.669 -3.878 1.00 90.88 72 ILE A O 1
ATOM 550 N N . GLY A 1 73 ? 9.910 -3.979 -3.757 1.00 92.94 73 GLY A N 1
ATOM 551 C CA . GLY A 1 73 ? 9.592 -2.927 -2.797 1.00 92.94 73 GLY A CA 1
ATOM 552 C C . GLY A 1 73 ? 9.007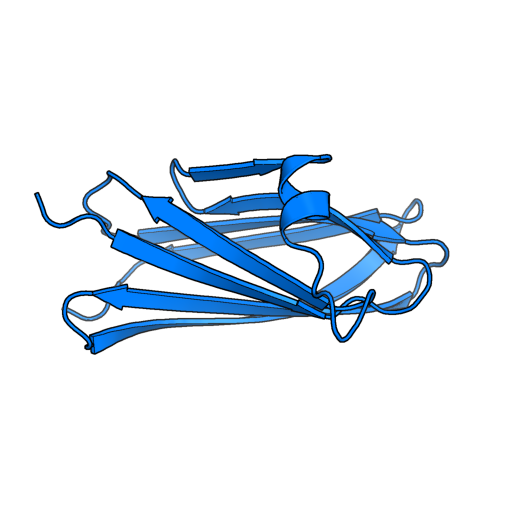 -3.516 -1.514 1.00 92.94 73 GLY A C 1
ATOM 553 O O . GLY A 1 73 ? 8.944 -4.732 -1.335 1.00 92.94 73 GLY A O 1
ATOM 554 N N . SER A 1 74 ? 8.521 -2.661 -0.623 1.00 94.94 74 SER A N 1
ATOM 555 C CA . SER A 1 74 ? 7.857 -3.077 0.613 1.00 94.94 74 SER A CA 1
ATOM 556 C C . SER A 1 74 ? 6.637 -2.222 0.925 1.00 94.94 74 SER A C 1
ATOM 558 O O . SER A 1 74 ? 6.543 -1.062 0.528 1.00 94.94 74 SER A O 1
ATOM 560 N N . PHE A 1 75 ? 5.701 -2.810 1.659 1.00 94.69 75 PHE A N 1
ATOM 561 C CA . PHE A 1 75 ? 4.517 -2.165 2.195 1.00 94.69 75 PHE A CA 1
ATOM 562 C C . PHE A 1 75 ? 4.412 -2.460 3.688 1.00 94.69 75 PHE A C 1
ATOM 564 O O . PHE A 1 75 ? 4.396 -3.619 4.100 1.00 94.69 75 PHE A O 1
ATOM 571 N N . ASN A 1 76 ? 4.305 -1.402 4.486 1.00 94.44 76 ASN A N 1
ATOM 572 C CA . ASN A 1 76 ? 3.922 -1.467 5.883 1.00 94.44 76 ASN A CA 1
ATOM 573 C C . ASN A 1 76 ? 2.517 -0.885 6.061 1.00 94.44 76 ASN A C 1
ATOM 575 O O . ASN A 1 76 ? 2.213 0.197 5.555 1.00 94.44 76 ASN A O 1
ATOM 579 N N . LEU A 1 77 ? 1.694 -1.570 6.851 1.00 91.88 77 LEU A N 1
ATOM 580 C CA . LEU A 1 77 ? 0.417 -1.058 7.328 1.00 91.88 77 LEU A CA 1
ATOM 581 C C . LEU A 1 77 ? 0.343 -1.150 8.844 1.00 91.88 77 LEU A C 1
ATOM 583 O O . LEU A 1 77 ? 0.661 -2.181 9.430 1.00 91.88 77 LEU A O 1
ATOM 587 N N . THR A 1 78 ? -0.137 -0.091 9.487 1.00 90.12 78 THR A N 1
ATOM 588 C CA . THR A 1 78 ? -0.407 -0.073 10.922 1.00 90.12 78 THR A CA 1
ATOM 589 C C . THR A 1 78 ? -1.795 0.502 11.205 1.00 90.12 78 THR A C 1
ATOM 591 O O . THR A 1 78 ? -2.128 1.593 10.750 1.00 90.12 78 THR A O 1
ATOM 594 N N . LEU A 1 79 ? -2.588 -0.203 12.017 1.00 86.88 79 LEU A N 1
ATOM 595 C CA . LEU A 1 79 ? -3.830 0.319 12.600 1.00 86.88 79 LEU A CA 1
ATOM 596 C C . LEU A 1 79 ? -3.580 0.750 14.043 1.00 86.88 79 LEU A C 1
ATOM 598 O O . LEU A 1 79 ? -3.069 -0.042 14.845 1.00 86.88 79 LEU A O 1
ATOM 602 N N . LYS A 1 80 ? -3.998 1.969 14.388 1.00 79.56 80 LYS A N 1
ATOM 603 C CA . LYS A 1 80 ? -4.060 2.437 15.777 1.00 79.56 80 LYS A CA 1
ATOM 604 C C . LYS A 1 80 ? -5.481 2.876 16.126 1.00 79.56 80 LYS A C 1
ATOM 606 O O . LYS A 1 80 ? -6.125 3.556 15.333 1.00 79.56 80 LYS A O 1
ATOM 611 N N . ALA A 1 81 ? -5.941 2.514 17.319 1.00 75.69 81 ALA A N 1
ATOM 612 C CA . ALA A 1 81 ? -7.168 3.035 17.914 1.00 75.69 81 ALA A CA 1
ATOM 613 C C . ALA A 1 81 ? -6.889 3.397 19.375 1.00 75.69 81 ALA A C 1
ATOM 615 O O . ALA A 1 81 ? -6.352 2.569 20.109 1.00 75.69 81 ALA A O 1
ATOM 616 N N . ASN A 1 82 ? -7.240 4.620 19.790 1.00 73.00 82 ASN A N 1
ATOM 617 C CA . ASN A 1 82 ? -7.005 5.125 21.152 1.00 73.00 82 ASN A CA 1
ATOM 618 C C . ASN A 1 82 ? -5.560 4.862 21.631 1.00 73.00 82 ASN A C 1
ATOM 620 O O . ASN A 1 82 ? -5.346 4.233 22.665 1.00 73.00 82 ASN A O 1
ATOM 624 N N . ASP A 1 83 ? -4.579 5.233 20.799 1.00 70.94 83 ASP A N 1
ATOM 625 C CA . ASP A 1 83 ? -3.132 5.036 20.999 1.00 70.94 83 ASP A CA 1
ATOM 626 C C . ASP A 1 83 ? -2.630 3.586 21.127 1.00 70.94 83 ASP A C 1
ATOM 628 O O . ASP A 1 83 ? -1.421 3.346 21.175 1.00 70.94 83 ASP A O 1
ATOM 632 N N . LYS A 1 84 ? -3.518 2.588 21.058 1.00 72.25 84 LYS A N 1
ATOM 633 C CA . LYS A 1 84 ? -3.149 1.170 21.003 1.00 72.25 84 LYS A CA 1
ATOM 634 C C . LYS A 1 84 ? -2.979 0.709 19.561 1.00 72.25 84 LYS A C 1
ATOM 636 O O . LYS A 1 84 ? -3.832 0.941 18.703 1.00 72.25 84 LYS A O 1
ATOM 641 N N . LYS A 1 85 ? -1.869 0.020 19.293 1.00 79.19 85 LYS A N 1
ATOM 642 C CA . LYS A 1 85 ? -1.609 -0.631 18.006 1.00 79.19 85 LYS A CA 1
ATOM 643 C C . LYS A 1 85 ? -2.396 -1.938 17.931 1.00 79.19 85 LYS A C 1
ATOM 645 O O . LYS A 1 85 ? -2.132 -2.847 18.708 1.00 79.19 85 LYS A O 1
ATOM 650 N N . LEU A 1 86 ? -3.337 -2.019 16.994 1.00 80.25 86 LEU A N 1
ATOM 651 C CA . LEU A 1 86 ? -4.230 -3.174 16.842 1.00 80.25 86 LEU A CA 1
ATOM 652 C C . LEU A 1 86 ? -3.795 -4.120 15.721 1.00 80.25 86 LEU A C 1
ATOM 654 O O . LEU A 1 86 ? -4.086 -5.307 15.760 1.00 80.25 86 LEU A O 1
ATOM 658 N N . PHE A 1 87 ? -3.107 -3.608 14.704 1.00 83.44 87 PHE A N 1
ATOM 659 C CA . PHE A 1 87 ? -2.726 -4.393 13.533 1.00 83.44 87 PHE A CA 1
ATOM 660 C C . PHE A 1 87 ? -1.406 -3.876 12.961 1.00 83.44 87 PHE A C 1
ATOM 662 O O . PHE A 1 87 ? -1.163 -2.664 12.950 1.00 83.44 87 PHE A O 1
ATOM 669 N N . LYS A 1 88 ? -0.555 -4.799 12.502 1.00 87.94 88 LYS A N 1
ATOM 670 C CA . LYS A 1 88 ? 0.641 -4.518 11.705 1.00 87.94 88 LYS A CA 1
ATOM 671 C C . LYS A 1 88 ? 0.694 -5.507 10.550 1.00 87.94 88 LYS A C 1
ATOM 673 O O . LYS A 1 88 ? 0.575 -6.701 10.799 1.00 87.94 88 LYS A O 1
ATOM 678 N N . GLU A 1 89 ? 0.959 -5.009 9.355 1.00 88.81 89 GLU A N 1
ATOM 679 C CA . GLU A 1 89 ? 1.346 -5.816 8.205 1.00 88.81 89 GLU A CA 1
ATOM 680 C C . GLU A 1 89 ? 2.679 -5.314 7.670 1.00 88.81 89 GLU A C 1
ATOM 682 O O . GLU A 1 89 ? 2.859 -4.104 7.533 1.00 88.81 89 GLU A O 1
ATOM 687 N N . ASP A 1 90 ? 3.580 -6.238 7.362 1.00 92.44 90 ASP A N 1
ATOM 688 C CA . ASP A 1 90 ? 4.809 -5.984 6.620 1.00 92.44 90 ASP A CA 1
ATOM 689 C C . ASP A 1 90 ? 4.816 -6.945 5.432 1.00 92.44 90 ASP A C 1
ATOM 691 O O . ASP A 1 90 ? 4.705 -8.155 5.621 1.00 92.44 90 ASP A O 1
ATOM 695 N N . GLN A 1 91 ? 4.919 -6.415 4.217 1.00 93.25 91 GLN A N 1
ATOM 696 C CA . GLN A 1 91 ? 4.831 -7.210 3.001 1.00 93.25 91 GLN A CA 1
ATOM 697 C C . GLN A 1 91 ? 5.861 -6.766 1.965 1.00 93.25 91 GLN A C 1
ATOM 699 O O . GLN A 1 91 ? 5.994 -5.578 1.679 1.00 93.25 91 GLN A O 1
ATOM 704 N N . GLU A 1 92 ? 6.527 -7.729 1.332 1.00 94.06 92 GLU A N 1
ATOM 705 C CA . GLU A 1 92 ? 7.348 -7.490 0.144 1.00 94.06 92 GLU A CA 1
ATOM 706 C C . GLU A 1 92 ? 6.471 -7.383 -1.110 1.00 94.06 92 GLU A C 1
ATOM 708 O O . GLU A 1 92 ? 5.591 -8.215 -1.353 1.00 94.06 92 GLU A O 1
ATOM 713 N N . LEU A 1 93 ? 6.714 -6.361 -1.926 1.00 92.69 93 LEU A N 1
ATOM 714 C CA . LEU A 1 93 ? 6.026 -6.128 -3.190 1.00 92.69 93 LEU A CA 1
ATOM 715 C C . LEU A 1 93 ? 6.955 -6.515 -4.336 1.00 92.69 93 LEU A C 1
ATOM 717 O O . LEU A 1 93 ? 7.910 -5.799 -4.619 1.00 92.69 93 LEU A O 1
ATOM 721 N N . LYS A 1 94 ? 6.666 -7.626 -5.013 1.00 92.69 94 LYS A N 1
ATOM 722 C CA . LYS A 1 94 ? 7.472 -8.115 -6.136 1.00 92.69 94 LYS A CA 1
ATOM 723 C C . LYS A 1 94 ? 6.769 -7.869 -7.464 1.00 92.69 94 LYS A C 1
ATOM 725 O O . LYS A 1 94 ? 5.609 -8.244 -7.629 1.00 92.69 94 LYS A O 1
ATOM 730 N N . VAL A 1 95 ? 7.487 -7.298 -8.427 1.00 91.56 95 VAL A N 1
ATOM 731 C CA . VAL A 1 95 ? 7.034 -7.238 -9.824 1.00 91.56 95 VAL A CA 1
ATOM 732 C C . VAL A 1 95 ? 7.205 -8.622 -10.443 1.00 91.56 95 VAL A C 1
ATOM 734 O O . VAL A 1 95 ? 8.325 -9.133 -10.507 1.00 91.56 95 VAL A O 1
ATOM 737 N N . THR A 1 96 ? 6.108 -9.252 -10.858 1.00 83.56 96 THR A N 1
ATOM 738 C CA . THR A 1 96 ? 6.114 -10.643 -11.339 1.00 83.56 96 THR A CA 1
ATOM 739 C C . THR A 1 96 ? 6.032 -10.714 -12.857 1.00 83.56 96 THR A C 1
ATOM 741 O O . THR A 1 96 ? 7.029 -11.029 -13.498 1.00 83.56 96 THR A O 1
ATOM 744 N N . ASP A 1 97 ? 4.870 -10.391 -13.422 1.00 72.69 97 ASP A N 1
ATOM 745 C CA . ASP A 1 97 ? 4.559 -10.546 -14.843 1.00 72.69 97 ASP A CA 1
ATOM 746 C C . ASP A 1 97 ? 3.925 -9.269 -15.414 1.00 72.69 97 ASP A C 1
ATOM 748 O O . ASP A 1 97 ? 3.232 -8.523 -14.713 1.00 72.69 97 ASP A O 1
ATOM 752 N N . GLY A 1 98 ? 4.211 -8.981 -16.684 1.00 76.94 98 GLY A N 1
ATOM 753 C CA . GLY A 1 98 ? 3.684 -7.816 -17.391 1.00 76.94 98 GLY A CA 1
ATOM 754 C C . GLY A 1 98 ? 4.014 -6.482 -16.721 1.00 76.94 98 GLY A C 1
ATOM 755 O O . GLY A 1 98 ? 3.224 -5.541 -16.829 1.00 76.94 98 GLY A O 1
ATOM 756 N N . ASN A 1 99 ? 5.150 -6.396 -16.012 1.00 86.31 99 ASN A N 1
ATOM 757 C CA . ASN A 1 99 ? 5.587 -5.181 -15.326 1.00 86.31 99 ASN A CA 1
ATOM 758 C C . ASN A 1 99 ? 4.593 -4.698 -14.251 1.00 86.31 99 ASN A C 1
ATOM 760 O O . ASN A 1 99 ? 4.443 -3.501 -14.006 1.00 86.31 99 ASN A O 1
ATOM 764 N N . ARG A 1 100 ? 3.888 -5.630 -13.596 1.00 91.00 100 ARG A N 1
ATOM 765 C CA . ARG A 1 100 ? 2.912 -5.343 -12.536 1.00 91.00 100 ARG A CA 1
ATOM 766 C C . ARG A 1 100 ? 3.272 -6.040 -11.233 1.00 91.00 100 ARG A C 1
ATOM 768 O O . ARG A 1 100 ? 3.884 -7.106 -11.223 1.00 91.00 100 ARG A O 1
ATOM 775 N N . PHE A 1 101 ? 2.854 -5.429 -10.131 1.00 91.50 101 PHE A N 1
ATOM 776 C CA . PHE A 1 101 ? 2.842 -6.067 -8.820 1.00 91.50 101 PHE A CA 1
ATOM 777 C C . PHE A 1 101 ? 1.448 -5.960 -8.212 1.00 91.50 101 PHE A C 1
ATOM 779 O O . PHE A 1 101 ? 0.750 -4.954 -8.371 1.00 91.50 101 PHE A O 1
ATOM 786 N N . SER A 1 102 ? 1.051 -7.003 -7.493 1.00 92.25 102 SER A N 1
ATOM 787 C CA . SER A 1 102 ? -0.200 -7.038 -6.749 1.00 92.25 102 SER A CA 1
ATOM 788 C C . SER A 1 102 ? -0.026 -7.857 -5.484 1.00 92.25 102 SER A C 1
ATOM 790 O O . SER A 1 102 ? 0.545 -8.945 -5.515 1.00 92.25 102 SER A O 1
ATOM 792 N N . PHE A 1 103 ? -0.578 -7.350 -4.396 1.00 90.88 103 PHE A N 1
ATOM 793 C CA . PHE A 1 103 ? -0.673 -8.020 -3.117 1.00 90.88 103 PHE A CA 1
ATOM 794 C C . PHE A 1 103 ? -2.109 -7.917 -2.618 1.00 90.88 103 PHE A C 1
ATOM 796 O O . PHE A 1 103 ? -2.715 -6.846 -2.674 1.00 90.88 103 PHE A O 1
ATOM 803 N N . PHE A 1 104 ? -2.631 -9.025 -2.104 1.00 91.62 104 PHE A N 1
ATOM 804 C CA . PHE A 1 104 ? -3.908 -9.073 -1.414 1.00 91.62 104 PHE A CA 1
ATOM 805 C C . PHE A 1 104 ? -3.760 -9.907 -0.148 1.00 91.62 104 PHE A C 1
ATOM 807 O O . PHE A 1 104 ? -3.248 -11.027 -0.194 1.00 91.62 104 PHE A O 1
ATOM 814 N N . LYS A 1 105 ? -4.250 -9.381 0.973 1.00 89.00 105 LYS A N 1
ATOM 815 C CA . LYS A 1 105 ? -4.333 -10.111 2.233 1.00 89.00 105 LYS A CA 1
ATOM 816 C C . LYS A 1 105 ? -5.631 -9.793 2.944 1.00 89.00 105 LYS A C 1
ATOM 818 O O . LYS A 1 105 ? -5.993 -8.636 3.133 1.00 89.00 105 LYS A O 1
ATOM 823 N N . LYS A 1 106 ? -6.297 -10.847 3.400 1.00 86.31 106 LYS A N 1
ATOM 824 C CA . LYS A 1 106 ? -7.426 -10.776 4.320 1.00 86.31 106 LYS A CA 1
ATOM 825 C C . LYS A 1 106 ? -7.010 -11.420 5.630 1.00 86.31 106 LYS A C 1
ATOM 827 O O . LYS A 1 106 ? -6.752 -12.619 5.665 1.00 86.31 106 LYS A O 1
ATOM 832 N N . GLN A 1 107 ? -6.949 -10.638 6.700 1.00 79.69 107 GLN A N 1
ATOM 833 C CA . GLN A 1 107 ? -6.674 -11.149 8.038 1.00 79.69 107 GLN A CA 1
ATOM 834 C C . GLN A 1 107 ? -7.910 -10.991 8.918 1.00 79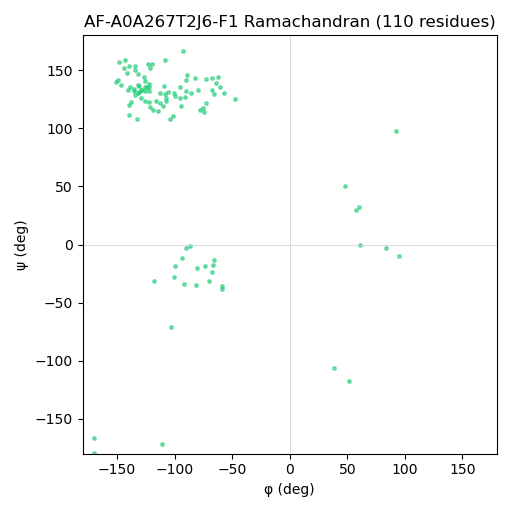.69 107 GLN A C 1
ATOM 836 O O . GLN A 1 107 ? -8.419 -9.891 9.124 1.00 79.69 107 GLN A O 1
ATOM 841 N N . VAL A 1 108 ? -8.397 -12.112 9.444 1.00 62.75 108 VAL A N 1
ATOM 842 C CA . VAL A 1 108 ? -9.510 -12.161 10.399 1.00 62.75 108 VAL A CA 1
ATOM 843 C C . VAL A 1 108 ? -8.926 -12.200 11.811 1.00 62.75 108 VAL A C 1
ATOM 845 O O . VAL A 1 108 ? -8.001 -12.973 12.051 1.00 62.75 108 VAL A O 1
ATOM 848 N N . LYS A 1 109 ? -9.505 -11.405 12.723 1.00 63.72 109 LYS A N 1
ATOM 849 C CA . LYS A 1 109 ? -9.087 -11.105 14.109 1.00 63.72 109 LYS A CA 1
ATOM 850 C C . LYS A 1 109 ? -8.194 -9.873 14.249 1.00 63.72 109 LYS A C 1
ATOM 852 O O . LYS A 1 109 ? -6.971 -9.940 14.139 1.00 63.72 109 LYS A O 1
ATOM 857 N N . LEU A 1 110 ? -8.836 -8.763 14.599 1.00 65.25 110 LEU A N 1
ATOM 858 C CA . LEU A 1 110 ? -8.190 -7.741 15.414 1.00 65.25 110 LEU A CA 1
ATOM 859 C C . LEU A 1 110 ? -8.068 -8.277 16.854 1.00 65.25 110 LEU A C 1
ATOM 861 O O . LEU A 1 110 ? -8.980 -8.981 17.301 1.00 65.25 110 LEU A O 1
ATOM 865 N N . PRO A 1 111 ? -6.967 -7.994 17.572 1.00 59.91 111 PRO A N 1
ATOM 866 C CA . PRO A 1 111 ? -6.903 -8.251 19.002 1.00 59.91 111 PRO A CA 1
ATOM 867 C C . PRO A 1 111 ? -8.055 -7.499 19.681 1.00 59.91 111 PRO A C 1
ATOM 869 O O . PRO A 1 111 ? -8.275 -6.323 19.379 1.00 59.91 111 PRO A O 1
ATOM 872 N N . GLN A 1 112 ? -8.809 -8.215 20.519 1.00 54.84 112 GLN A N 1
ATOM 873 C CA . GLN A 1 112 ? -9.867 -7.641 21.354 1.00 54.84 112 GLN A CA 1
ATOM 874 C C . GLN A 1 112 ? -9.280 -6.704 22.411 1.00 54.84 112 GLN A C 1
ATOM 876 O O . GLN A 1 112 ? -8.171 -7.004 22.912 1.00 54.84 112 GLN A O 1
#

Radius of gyration: 14.06 Å; Cα contacts (8 Å, |Δi|>4): 263; chains: 1; bounding box: 32×27×39 Å

Foldseek 3Di:
DFKKKKKKKKQFDPFKDWAKKDKPPWIDGDVSQVVQQDPVDNRMGIDMTIDPDDDQKIKIKTKTFGPDFFGKIKMWMWIDDPNDTFDIDIDIWGQHPPRMTMDIDMGGDGDD

Nearest PDB structures (foldseek):
  4qey-assembly2_B  TM=3.966E-01  e=1.144E-01  Bacteroides ovatus ATCC 8483
  3cmg-assembly1_A  TM=3.930E-01  e=4.144E-01  Bacteroides fragilis NCTC 9343

pLDDT: mean 86.63, std 9.66, range [52.16, 95.5]

Mean predicted aligned error: 5.24 Å

Solvent-accessible surface area (backbone atoms only — not comparable to full-atom values): 6146 Å² total; per-residue (Å²): 131,86,72,39,42,35,41,39,39,34,41,44,43,96,58,46,45,80,40,37,43,36,46,71,92,21,72,43,46,52,71,60,43,60,74,17,41,38,94,89,40,85,49,30,35,46,49,76,42,64,30,88,71,90,70,63,51,51,38,41,37,41,33,30,39,26,76,45,63,71,45,66,29,36,38,40,40,37,33,42,53,94,90,41,79,56,45,77,48,78,44,80,43,49,16,68,61,94,31,26,28,75,48,77,49,76,48,76,66,55,74,129

Sequence (112 aa):
MSKLTFKFKINVVNGMRPKQIRINDGQKKDKELDDCQSTEDPNVFEGEILSTVILTSVEVSVSGVGALSGLIGSFNLTLKANDKKLFKEDQELKVTDGNRFSFFKKQVKLPQ

Secondary structure (DSSP, 8-state):
-PPEEEEEEEE--TT-EEEEEEETTEEEETHHHHTTB-SS-TTEEEEEEEE-S--SEEEEEEEEE-SSTT-EEEEEEEEEETTEEEEEEEEEEE--STTEEEEEEEEE----